Protein AF-A0A7C3QMT0-F1 (afdb_monomer)

Radius of gyration: 18.62 Å; Cα contacts (8 Å, |Δi|>4): 16; chains: 1; bounding box: 32×38×36 Å

Structure (mmCIF, N/CA/C/O backbone):
data_AF-A0A7C3QMT0-F1
#
_entry.id   AF-A0A7C3QMT0-F1
#
loop_
_atom_site.group_PDB
_atom_site.id
_atom_site.type_symbol
_atom_site.label_atom_id
_atom_site.label_alt_id
_atom_site.label_comp_id
_atom_site.label_asym_id
_atom_site.label_entity_id
_atom_site.label_seq_id
_atom_site.pdbx_PDB_ins_code
_atom_site.Cartn_x
_atom_site.Cartn_y
_atom_site.Cartn_z
_atom_site.occupancy
_atom_site.B_iso_or_equiv
_atom_site.auth_seq_id
_atom_site.auth_comp_id
_atom_site.auth_asym_id
_atom_site.auth_atom_id
_atom_site.pdbx_PDB_model_num
ATOM 1 N N . MET A 1 1 ? 2.124 5.736 15.886 1.00 79.00 1 MET A N 1
ATOM 2 C CA . MET A 1 1 ? 2.386 7.155 16.219 1.00 79.00 1 MET A CA 1
ATOM 3 C C . MET A 1 1 ? 1.955 8.070 15.076 1.00 79.00 1 MET A C 1
ATOM 5 O O . MET A 1 1 ? 1.161 8.953 15.334 1.00 79.00 1 MET A O 1
ATOM 9 N N . GLU A 1 2 ? 2.360 7.828 13.822 1.00 94.25 2 GLU A N 1
ATOM 10 C CA . GLU A 1 2 ? 1.945 8.658 12.667 1.00 94.25 2 GLU A CA 1
ATOM 11 C C . GLU A 1 2 ? 0.450 8.584 12.332 1.00 94.25 2 GLU A C 1
ATOM 13 O O . GLU A 1 2 ? -0.168 9.621 12.123 1.00 94.25 2 GLU A O 1
ATOM 18 N N . TYR A 1 3 ? -0.142 7.383 12.344 1.00 94.25 3 TYR A N 1
ATOM 19 C CA . TYR A 1 3 ? -1.583 7.207 12.129 1.00 94.25 3 TYR A CA 1
ATOM 20 C C . TYR A 1 3 ? -2.412 8.027 13.129 1.00 94.25 3 TYR A C 1
ATOM 22 O O . TYR A 1 3 ? -3.197 8.884 12.735 1.00 94.25 3 TYR A O 1
ATOM 30 N N . GLU A 1 4 ? -2.151 7.843 14.425 1.00 94.81 4 GLU A N 1
ATOM 31 C CA . GLU A 1 4 ? -2.810 8.609 15.489 1.00 94.81 4 GLU A CA 1
ATOM 32 C C . GLU A 1 4 ? -2.548 10.116 15.368 1.00 94.81 4 GLU A C 1
ATOM 34 O O . GLU A 1 4 ? -3.455 10.913 15.577 1.00 94.81 4 GLU A O 1
ATOM 39 N N . ASN A 1 5 ? -1.343 10.537 14.969 1.00 96.62 5 ASN A N 1
ATOM 40 C CA . ASN A 1 5 ? -1.053 11.953 14.719 1.00 96.62 5 ASN A CA 1
ATOM 41 C C . ASN A 1 5 ? -1.880 12.508 13.548 1.00 96.62 5 ASN A C 1
ATOM 43 O O . ASN A 1 5 ? -2.374 13.633 13.626 1.00 96.62 5 ASN A O 1
ATOM 47 N N . GLY A 1 6 ? -2.062 11.730 12.479 1.00 96.12 6 GLY A N 1
ATOM 48 C CA . GLY A 1 6 ? -2.929 12.073 11.351 1.00 96.12 6 G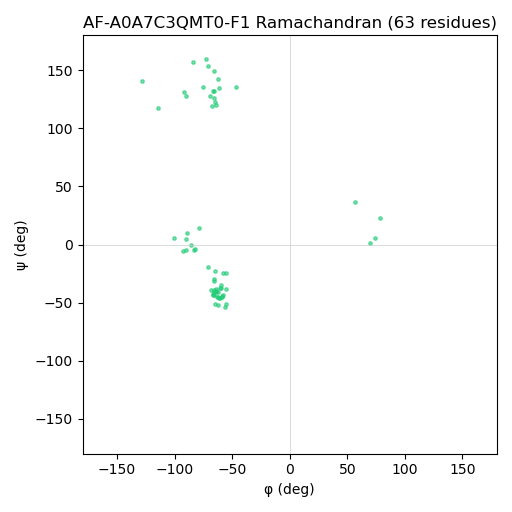LY A CA 1
ATOM 49 C C . GLY A 1 6 ? -4.395 12.210 11.764 1.00 96.12 6 GLY A C 1
ATOM 50 O O . GLY A 1 6 ? -5.055 13.164 11.363 1.00 96.12 6 GLY A O 1
ATOM 51 N N . VAL A 1 7 ? -4.884 11.320 12.630 1.00 95.38 7 VAL A N 1
ATOM 52 C CA . VAL A 1 7 ? -6.236 11.415 13.207 1.00 95.38 7 VAL A CA 1
ATOM 53 C C . VAL A 1 7 ? -6.363 12.655 14.098 1.00 95.38 7 VAL A C 1
ATOM 55 O O . VAL A 1 7 ? -7.261 13.468 13.901 1.00 95.38 7 VAL A O 1
ATOM 58 N N . ASN A 1 8 ? -5.436 12.847 15.040 1.00 96.19 8 ASN A N 1
ATOM 59 C CA . ASN A 1 8 ? -5.483 13.939 16.019 1.00 96.19 8 ASN A CA 1
ATOM 60 C C . ASN A 1 8 ? -5.337 15.328 15.385 1.00 96.19 8 ASN A C 1
ATOM 62 O O . ASN A 1 8 ? -5.875 16.301 15.90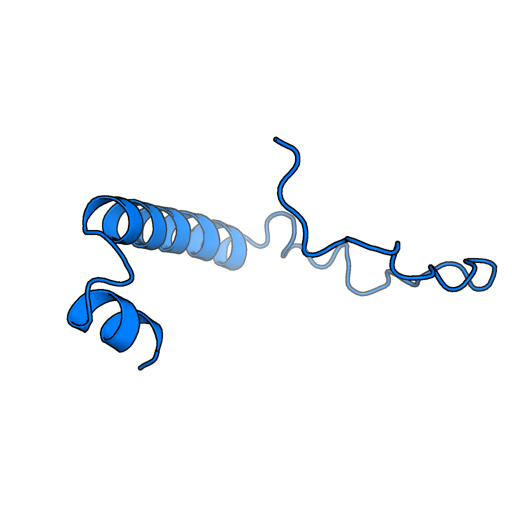4 1.00 96.19 8 ASN A O 1
ATOM 66 N N . SER A 1 9 ? -4.618 15.430 14.266 1.00 96.69 9 SER A N 1
ATOM 67 C CA . SER A 1 9 ? -4.489 16.677 13.501 1.00 96.69 9 SER A CA 1
ATOM 68 C C . SER A 1 9 ? -5.658 16.934 12.542 1.00 96.69 9 SER A C 1
ATOM 70 O O . SER A 1 9 ? -5.697 17.987 11.910 1.00 96.69 9 SER A O 1
ATOM 72 N N . GLY A 1 10 ? -6.603 15.994 12.412 1.00 96.00 10 GLY A N 1
ATOM 73 C CA . GLY A 1 10 ? -7.698 16.061 11.441 1.00 96.00 10 GLY A CA 1
ATOM 74 C C . GLY A 1 10 ? -7.278 15.784 9.992 1.00 96.00 10 GLY A C 1
ATOM 75 O O . GLY A 1 10 ? -8.103 15.905 9.091 1.00 96.00 10 GLY A O 1
ATOM 76 N N . GLY A 1 11 ? -6.020 15.397 9.748 1.00 96.69 11 GLY A N 1
ATOM 77 C CA . GLY A 1 11 ? -5.538 14.988 8.425 1.00 96.69 11 GLY A CA 1
ATOM 78 C C . GLY A 1 11 ? -6.094 13.636 7.960 1.00 96.69 11 GLY A C 1
ATOM 79 O O . GLY A 1 11 ? -6.090 13.346 6.766 1.00 96.69 11 GLY A O 1
ATOM 80 N N . ILE A 1 12 ? -6.598 12.821 8.890 1.00 97.12 12 ILE A N 1
ATOM 81 C CA . ILE A 1 12 ? -7.372 11.606 8.622 1.00 97.12 12 ILE A CA 1
ATOM 82 C C . ILE A 1 12 ? -8.782 11.839 9.151 1.00 97.12 12 ILE A C 1
ATOM 84 O O . ILE A 1 12 ? -8.975 12.023 10.354 1.00 97.12 12 ILE A O 1
ATOM 88 N N . THR A 1 13 ? -9.770 11.824 8.257 1.00 97.25 13 THR A N 1
ATOM 89 C CA . THR A 1 13 ? -11.164 12.019 8.661 1.00 97.25 13 THR A CA 1
ATOM 90 C C . THR A 1 13 ? -11.704 10.781 9.391 1.00 97.25 13 THR A C 1
ATOM 92 O O . THR A 1 13 ? -11.161 9.679 9.237 1.00 97.25 13 THR A O 1
ATOM 95 N N . PRO A 1 14 ? -12.788 10.914 10.175 1.00 95.81 14 PRO A N 1
ATOM 96 C CA . PRO A 1 14 ? -13.419 9.775 10.840 1.00 95.81 14 PRO A CA 1
ATOM 97 C C . PRO A 1 14 ? -13.817 8.645 9.879 1.00 95.81 14 PRO A C 1
ATOM 99 O O . PRO A 1 14 ? -13.639 7.470 10.197 1.00 95.81 14 PRO A O 1
ATOM 102 N N . GLU A 1 15 ? -14.299 8.989 8.684 1.00 97.19 15 GLU A N 1
ATOM 103 C CA . GLU A 1 15 ? -14.705 8.026 7.656 1.00 97.19 15 GLU A CA 1
ATOM 104 C C . GLU A 1 15 ? -13.497 7.252 7.121 1.00 97.19 15 GLU A C 1
ATOM 106 O O . GLU A 1 15 ? -13.546 6.030 6.972 1.00 97.19 15 GLU A O 1
ATOM 111 N N . TRP A 1 16 ? -12.381 7.945 6.874 1.00 97.56 16 TRP A N 1
ATOM 112 C CA . TRP A 1 16 ? -11.136 7.302 6.456 1.00 97.56 16 TRP A CA 1
ATOM 113 C C . TRP A 1 16 ? -10.576 6.408 7.550 1.00 97.56 16 TRP A C 1
ATOM 115 O O . TRP A 1 16 ? -10.152 5.292 7.264 1.00 97.56 16 TRP A O 1
ATOM 125 N N . ARG A 1 17 ? -10.628 6.853 8.809 1.00 96.44 17 ARG A N 1
ATOM 126 C CA . ARG A 1 17 ? -10.253 6.026 9.958 1.00 96.44 17 ARG A CA 1
ATOM 127 C C . ARG A 1 17 ? -11.050 4.727 9.979 1.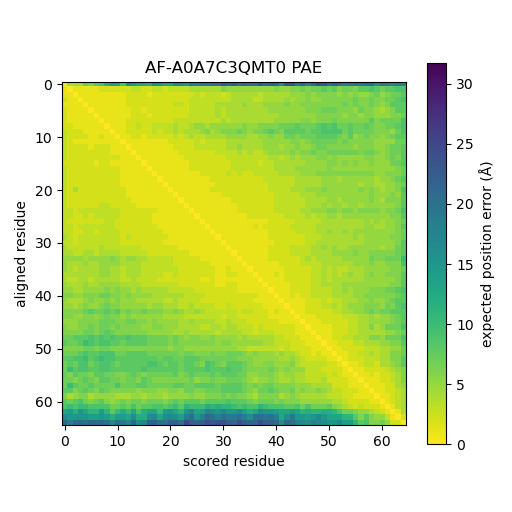00 96.44 17 ARG A C 1
ATOM 129 O O . ARG A 1 17 ? -10.444 3.664 10.024 1.00 96.44 17 ARG A O 1
ATOM 136 N N . GLN A 1 18 ? -12.376 4.794 9.874 1.00 96.75 18 GLN A N 1
ATOM 137 C CA . GLN A 1 18 ? -13.218 3.597 9.862 1.00 96.75 18 GLN A CA 1
ATOM 138 C C . GLN A 1 18 ? -12.842 2.632 8.725 1.00 96.75 18 GLN A C 1
ATOM 140 O O . GLN A 1 18 ? -12.752 1.425 8.947 1.00 96.75 18 GLN A O 1
ATOM 145 N N . ALA A 1 19 ? -12.595 3.158 7.523 1.00 97.62 19 ALA A N 1
ATOM 146 C CA . ALA A 1 19 ? -12.178 2.349 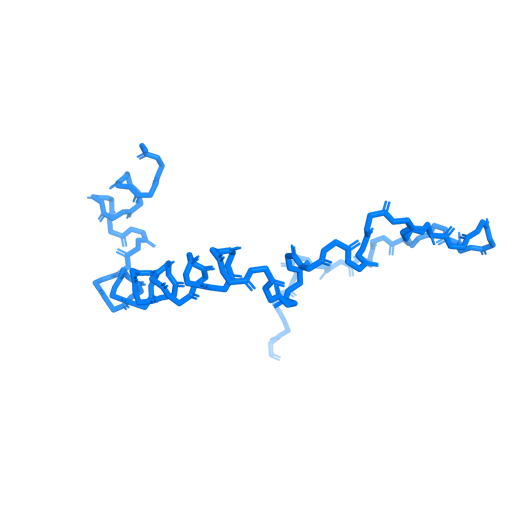6.381 1.00 97.62 19 ALA A CA 1
ATOM 147 C C . ALA A 1 19 ? -10.806 1.688 6.599 1.00 97.62 19 ALA A C 1
ATOM 149 O O . ALA A 1 19 ? -10.635 0.514 6.270 1.00 97.62 19 ALA A O 1
ATOM 150 N N . VAL A 1 20 ? -9.846 2.411 7.186 1.00 97.12 20 VAL A N 1
ATOM 151 C CA . VAL A 1 20 ? -8.514 1.881 7.519 1.00 97.12 20 VAL A CA 1
ATOM 152 C C . VAL A 1 20 ? -8.615 0.728 8.517 1.00 97.12 20 VAL A C 1
ATOM 154 O O . VAL A 1 20 ? -8.011 -0.316 8.291 1.00 97.12 20 VAL A O 1
ATOM 157 N N . GLU A 1 21 ? -9.406 0.874 9.580 1.00 96.06 21 GLU A N 1
ATOM 158 C CA . GLU A 1 21 ? -9.559 -0.168 10.610 1.00 96.06 21 GLU A CA 1
ATOM 159 C C . GLU A 1 21 ? -10.245 -1.434 10.058 1.00 96.06 21 GLU A C 1
ATOM 161 O O . GLU A 1 21 ? -9.839 -2.566 10.345 1.00 96.06 21 GLU A O 1
ATOM 166 N N . ALA A 1 22 ? -11.257 -1.260 9.200 1.00 97.75 22 ALA A N 1
ATOM 167 C CA . ALA A 1 22 ? -11.897 -2.374 8.505 1.00 97.75 22 ALA A CA 1
ATOM 168 C C . ALA A 1 22 ? -10.911 -3.102 7.572 1.00 97.75 22 ALA A C 1
ATOM 170 O O . ALA A 1 22 ? -10.817 -4.332 7.606 1.00 97.75 22 ALA A O 1
ATOM 171 N N . ALA A 1 23 ? -10.127 -2.348 6.793 1.00 97.81 23 ALA A N 1
ATOM 172 C CA . ALA A 1 23 ? -9.108 -2.907 5.911 1.00 97.81 23 ALA A CA 1
ATOM 173 C C . ALA A 1 23 ? -7.999 -3.628 6.693 1.00 97.81 23 ALA A C 1
ATOM 175 O O . ALA A 1 23 ? -7.549 -4.692 6.273 1.00 97.81 23 ALA A O 1
ATOM 176 N N . ALA A 1 24 ? -7.582 -3.103 7.849 1.00 97.69 24 ALA A N 1
ATOM 177 C CA . ALA A 1 24 ? -6.587 -3.748 8.702 1.00 97.69 24 ALA A CA 1
ATOM 178 C C . ALA A 1 24 ? -7.051 -5.144 9.144 1.00 97.69 24 ALA A C 1
ATOM 180 O O . ALA A 1 24 ? -6.297 -6.110 9.031 1.00 97.69 24 ALA A O 1
ATOM 181 N N . THR A 1 25 ? -8.315 -5.267 9.557 1.00 97.94 25 THR A N 1
ATOM 182 C CA . THR A 1 25 ? -8.917 -6.553 9.947 1.00 97.94 25 THR A CA 1
ATOM 183 C C . THR A 1 25 ? -8.916 -7.551 8.784 1.00 97.94 25 THR A C 1
ATOM 185 O O . THR A 1 25 ? -8.513 -8.704 8.942 1.00 97.94 25 THR A O 1
ATOM 188 N N . GLU A 1 26 ? -9.323 -7.109 7.593 1.00 97.31 26 GLU A N 1
ATOM 189 C CA . GLU A 1 26 ? -9.334 -7.938 6.383 1.00 97.31 26 GLU A CA 1
ATOM 190 C C . GLU A 1 26 ? -7.925 -8.409 5.989 1.00 97.31 26 GLU A C 1
ATOM 192 O O . GLU A 1 26 ? -7.717 -9.581 5.660 1.00 97.31 26 GLU A O 1
ATOM 197 N N . VAL A 1 27 ? -6.949 -7.501 6.020 1.00 98.19 27 VAL A N 1
ATOM 198 C CA . VAL A 1 27 ? -5.562 -7.789 5.646 1.00 98.19 27 VAL A CA 1
ATOM 199 C C . VAL A 1 27 ? -4.922 -8.763 6.630 1.00 98.19 27 VAL A C 1
ATOM 201 O O . VAL A 1 27 ? -4.293 -9.724 6.187 1.00 98.19 27 VAL A O 1
ATOM 204 N N . LEU A 1 28 ? -5.122 -8.579 7.938 1.00 98.31 28 LEU A N 1
ATOM 205 C CA . LEU A 1 28 ? -4.612 -9.501 8.957 1.00 98.31 28 LEU A CA 1
ATOM 206 C C . LEU A 1 28 ? -5.154 -10.917 8.753 1.00 98.31 28 LEU A C 1
ATOM 208 O O . LEU A 1 28 ? -4.371 -11.864 8.703 1.00 98.31 28 LEU A O 1
ATOM 212 N N . ALA A 1 29 ? -6.457 -11.060 8.498 1.00 98.12 29 ALA A N 1
ATOM 213 C CA . ALA A 1 29 ? -7.048 -12.364 8.208 1.00 98.12 29 ALA A CA 1
ATOM 214 C C . ALA A 1 29 ? -6.422 -13.031 6.966 1.00 98.12 29 ALA A C 1
ATOM 216 O O . ALA A 1 29 ? -6.222 -14.246 6.942 1.00 98.12 29 ALA A O 1
ATOM 217 N N . ARG A 1 30 ? -6.077 -12.259 5.924 1.00 98.06 30 ARG A N 1
ATOM 218 C CA . ARG A 1 30 ? -5.385 -12.789 4.732 1.00 98.06 30 ARG A CA 1
ATOM 219 C C . ARG A 1 30 ? -3.957 -13.233 5.034 1.00 98.06 30 ARG A C 1
ATOM 221 O O . ARG A 1 30 ? -3.545 -14.264 4.506 1.00 98.06 30 ARG A O 1
ATOM 228 N N . ILE A 1 31 ? -3.231 -12.483 5.865 1.00 98.31 31 ILE A N 1
ATOM 229 C CA . ILE A 1 31 ? -1.874 -12.832 6.309 1.00 98.31 31 ILE A CA 1
ATOM 230 C C . ILE A 1 31 ? -1.905 -14.145 7.094 1.00 98.31 31 ILE A C 1
ATOM 232 O O . ILE A 1 31 ? -1.179 -15.076 6.754 1.00 98.31 31 ILE A O 1
ATOM 236 N N . GLU A 1 32 ? -2.777 -14.244 8.098 1.00 98.19 32 GLU A N 1
ATOM 237 C CA . GLU A 1 32 ? -2.913 -15.430 8.955 1.00 98.19 32 GLU A CA 1
ATOM 238 C C . GLU A 1 32 ? -3.274 -16.687 8.157 1.00 98.19 32 GLU A C 1
ATOM 240 O O . GLU A 1 32 ? -2.813 -17.785 8.460 1.00 98.19 32 GLU A O 1
ATOM 245 N N . GLN A 1 33 ? -4.074 -16.524 7.104 1.00 98.19 33 GLN A N 1
ATOM 246 C CA . GLN A 1 33 ? -4.495 -17.614 6.225 1.00 98.19 33 GLN A CA 1
ATOM 247 C C . GLN A 1 33 ? -3.493 -17.911 5.101 1.00 98.19 33 GLN A C 1
ATOM 249 O O . GLN A 1 33 ? -3.766 -18.784 4.278 1.00 98.19 33 GLN A O 1
ATOM 254 N N . GLY A 1 34 ? -2.374 -17.180 5.021 1.00 97.44 34 GLY A N 1
ATOM 255 C CA . GLY A 1 34 ? -1.389 -17.326 3.951 1.00 97.44 34 GLY A CA 1
ATOM 256 C C . GLY A 1 34 ? -1.996 -17.142 2.560 1.00 97.44 34 GLY A C 1
ATOM 257 O O . GLY A 1 34 ? -1.642 -17.872 1.640 1.00 97.44 34 GLY A O 1
ATOM 258 N N . ARG A 1 35 ? -2.961 -16.226 2.410 1.00 98.19 35 ARG A N 1
ATOM 259 C CA . ARG A 1 35 ? -3.608 -15.934 1.122 1.00 98.19 35 ARG A CA 1
ATOM 260 C C . ARG A 1 35 ? -2.788 -14.939 0.313 1.00 98.19 35 ARG A C 1
ATOM 262 O O . ARG A 1 35 ? -2.073 -14.118 0.881 1.00 98.19 35 ARG A O 1
ATOM 269 N N . TYR A 1 36 ? -2.975 -14.945 -1.006 1.00 95.50 36 TYR A N 1
ATOM 270 C CA . TYR A 1 36 ? -2.441 -13.915 -1.899 1.00 95.50 36 TYR A CA 1
ATOM 271 C C . TYR A 1 36 ? -2.704 -12.488 -1.354 1.00 95.50 36 TYR A C 1
ATOM 273 O O . TYR A 1 36 ? -3.830 -12.208 -0.925 1.00 95.50 36 TYR A O 1
ATOM 281 N N . PRO A 1 37 ? -1.720 -11.564 -1.378 1.00 95.81 37 PRO A N 1
ATOM 282 C CA . PRO A 1 37 ? -0.355 -11.712 -1.904 1.00 95.81 37 PRO A CA 1
ATOM 283 C C . PRO A 1 37 ? 0.678 -12.223 -0.872 1.00 95.81 37 PRO A C 1
ATOM 285 O O . PRO A 1 37 ? 1.876 -12.191 -1.137 1.00 95.81 37 PRO A O 1
ATOM 288 N N . PHE A 1 38 ? 0.243 -12.680 0.306 1.00 97.31 38 PHE A N 1
ATOM 289 C CA . PHE A 1 38 ? 1.099 -13.149 1.410 1.00 97.31 38 PHE A CA 1
ATOM 290 C C . PHE A 1 38 ? 1.424 -14.653 1.349 1.00 97.31 38 PHE A C 1
ATOM 292 O O . PHE A 1 38 ? 2.089 -15.190 2.232 1.00 97.31 38 PHE A O 1
ATOM 299 N N . ASP A 1 39 ? 0.993 -15.338 0.292 1.00 97.38 39 ASP A N 1
ATOM 300 C CA . ASP A 1 39 ? 1.139 -16.781 0.047 1.00 97.38 39 ASP A CA 1
ATOM 301 C C . ASP A 1 39 ? 2.535 -17.200 -0.452 1.00 97.38 39 ASP A C 1
ATOM 303 O O . ASP A 1 39 ? 2.724 -18.321 -0.920 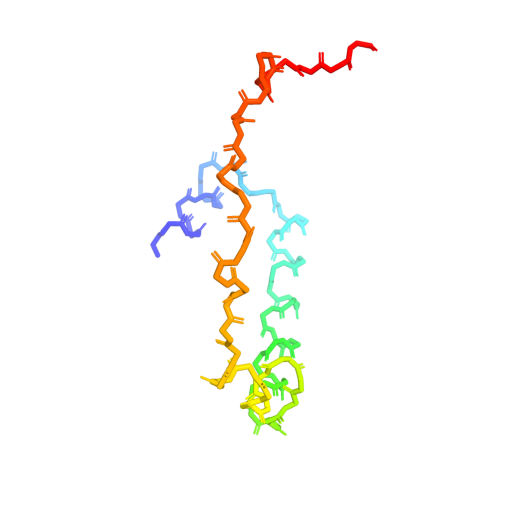1.00 97.38 39 ASP A O 1
ATOM 307 N N . ARG A 1 40 ? 3.526 -16.306 -0.338 1.00 97.00 40 ARG A N 1
ATOM 308 C CA . ARG A 1 40 ? 4.921 -16.481 -0.782 1.00 97.00 40 ARG A CA 1
ATOM 309 C C . ARG A 1 40 ? 5.124 -16.510 -2.301 1.00 97.00 40 ARG A C 1
ATOM 311 O O . ARG A 1 40 ? 6.271 -16.615 -2.727 1.00 97.00 40 ARG A O 1
ATOM 318 N N . SER A 1 41 ? 4.073 -16.350 -3.110 1.00 96.62 41 SER A N 1
ATOM 319 C CA . SER A 1 41 ? 4.165 -16.368 -4.583 1.00 96.62 41 SER A CA 1
ATOM 320 C C . SER A 1 41 ? 5.117 -15.315 -5.164 1.00 96.62 41 SER A C 1
ATOM 322 O O . SER A 1 41 ? 5.668 -15.508 -6.244 1.00 96.62 41 SER A O 1
ATOM 324 N N . TRP A 1 42 ? 5.353 -14.224 -4.433 1.00 96.88 42 TRP A N 1
ATOM 325 C CA . TRP A 1 42 ? 6.217 -13.122 -4.855 1.00 96.88 42 TRP A CA 1
ATOM 326 C C . TRP A 1 42 ? 7.676 -13.231 -4.394 1.00 96.88 42 TRP A C 1
ATOM 328 O O . TRP A 1 42 ? 8.479 -12.389 -4.786 1.00 96.88 42 TRP A O 1
ATOM 338 N N . LEU A 1 43 ? 8.049 -14.222 -3.571 1.00 97.00 43 LEU A N 1
ATOM 339 C CA . LEU A 1 43 ? 9.397 -14.266 -2.976 1.00 97.00 43 LEU A CA 1
ATOM 340 C C . LEU A 1 43 ? 10.514 -14.468 -4.004 1.00 97.00 43 LEU A C 1
ATOM 342 O O . LEU A 1 43 ? 11.610 -13.949 -3.810 1.00 97.00 43 LEU A O 1
ATOM 346 N N . ASP A 1 44 ? 10.219 -15.182 -5.089 1.00 96.81 44 ASP A N 1
ATOM 347 C CA . ASP A 1 44 ? 11.175 -15.472 -6.162 1.00 96.81 44 ASP A CA 1
ATOM 348 C C . ASP A 1 44 ? 10.987 -14.551 -7.378 1.00 96.81 44 ASP A C 1
ATOM 350 O O . ASP A 1 44 ? 11.622 -14.737 -8.418 1.00 96.81 44 ASP A O 1
ATOM 354 N N . TRP A 1 45 ? 10.095 -13.558 -7.278 1.00 96.88 45 TRP A N 1
ATOM 355 C CA . TRP A 1 45 ? 9.889 -12.605 -8.359 1.00 96.88 45 TRP A CA 1
ATOM 356 C C . TRP A 1 45 ? 11.138 -11.738 -8.545 1.00 96.88 45 TRP A C 1
ATOM 358 O O . TRP A 1 45 ? 11.667 -11.159 -7.595 1.00 96.88 45 TRP A O 1
ATOM 368 N N . LEU A 1 46 ? 11.578 -11.613 -9.797 1.00 97.31 46 LEU A N 1
ATOM 369 C CA . LEU A 1 46 ? 12.671 -10.740 -10.204 1.00 97.31 46 LEU A CA 1
ATOM 370 C C . LEU A 1 46 ? 12.212 -9.858 -11.372 1.00 97.31 46 LEU A C 1
ATOM 372 O O . LEU A 1 46 ? 11.504 -10.347 -12.259 1.00 97.31 46 LEU A O 1
ATOM 376 N N . PRO A 1 47 ? 12.611 -8.575 -11.405 1.00 96.62 47 PRO A N 1
ATOM 377 C CA . PRO A 1 47 ? 12.376 -7.732 -12.567 1.00 96.62 47 PRO A CA 1
ATOM 378 C C . PRO A 1 47 ? 13.176 -8.245 -13.772 1.00 96.62 47 PRO A C 1
ATOM 380 O O . PRO A 1 47 ? 14.273 -8.786 -13.619 1.00 96.62 47 PRO A O 1
ATOM 383 N N . ASP A 1 48 ? 12.656 -8.033 -14.979 1.00 97.06 48 ASP A N 1
ATOM 384 C CA . ASP A 1 48 ? 13.390 -8.343 -16.208 1.00 97.06 48 ASP A CA 1
ATOM 385 C C . ASP A 1 48 ? 14.621 -7.425 -16.335 1.00 97.06 48 ASP A C 1
ATOM 387 O O . ASP A 1 48 ? 14.528 -6.202 -16.193 1.00 97.06 48 ASP A O 1
ATOM 391 N N . ALA A 1 49 ? 15.781 -8.011 -16.634 1.00 96.31 49 ALA A N 1
ATOM 392 C CA . ALA A 1 49 ? 17.034 -7.280 -16.811 1.00 96.31 49 ALA A CA 1
ATOM 393 C C . ALA A 1 49 ? 17.017 -6.321 -18.018 1.00 96.31 49 ALA A C 1
ATOM 395 O O . ALA A 1 49 ? 17.792 -5.365 -18.055 1.00 96.31 49 ALA A O 1
ATOM 396 N N . GLY A 1 50 ? 16.148 -6.566 -19.001 1.00 97.50 50 GLY A N 1
ATOM 397 C CA . GLY A 1 50 ? 15.934 -5.711 -20.164 1.00 97.50 50 GLY A CA 1
ATOM 398 C C . GLY A 1 50 ? 14.995 -4.530 -19.913 1.00 97.50 50 GLY A C 1
ATOM 399 O O . GLY A 1 50 ? 14.812 -3.714 -20.819 1.00 97.50 50 GLY A O 1
ATOM 400 N N . TRP A 1 51 ? 14.389 -4.406 -18.725 1.00 97.06 51 TRP A N 1
ATOM 401 C CA . TRP A 1 51 ? 13.509 -3.276 -18.434 1.00 97.06 51 TRP A C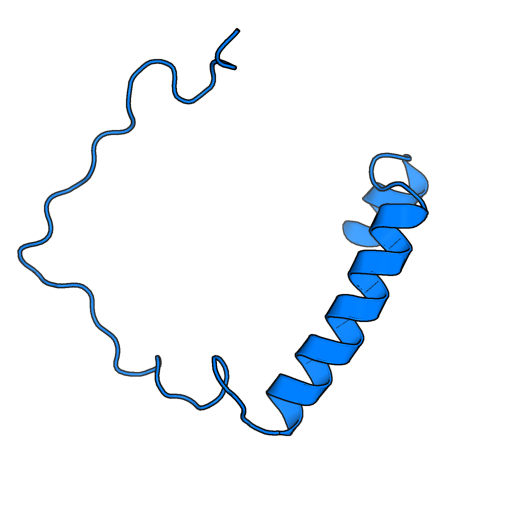A 1
ATOM 402 C C . TRP A 1 51 ? 14.282 -1.950 -18.442 1.00 97.06 51 TRP A C 1
ATOM 404 O O . TRP A 1 51 ? 15.240 -1.775 -17.682 1.00 97.06 51 TRP A O 1
ATOM 414 N N . PRO A 1 52 ? 13.876 -0.980 -19.284 1.00 95.50 52 PRO A N 1
ATOM 415 C CA . PRO A 1 52 ? 14.532 0.314 -19.325 1.00 95.50 52 PRO A CA 1
ATOM 416 C C . PRO A 1 52 ? 14.213 1.111 -18.059 1.00 95.50 52 PRO A C 1
ATOM 418 O O . PRO A 1 52 ? 13.150 0.971 -17.452 1.00 95.50 52 PRO A O 1
ATOM 421 N N . ARG A 1 53 ? 15.108 2.030 -17.689 1.00 95.25 53 ARG A N 1
ATOM 422 C CA . ARG A 1 53 ? 14.789 3.028 -16.663 1.00 95.25 53 ARG A CA 1
ATOM 423 C C . ARG A 1 53 ? 13.684 3.946 -17.174 1.00 95.25 53 ARG A C 1
ATOM 425 O O . ARG A 1 53 ? 13.823 4.571 -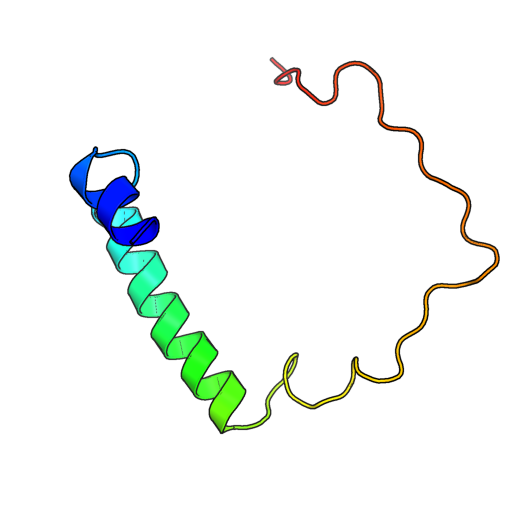18.223 1.00 95.25 53 ARG A O 1
ATOM 432 N N . THR A 1 54 ? 12.615 4.072 -16.400 1.00 95.06 54 THR A N 1
ATOM 433 C CA . THR A 1 54 ? 11.555 5.045 -16.662 1.00 95.06 54 THR A CA 1
ATOM 434 C C . THR A 1 54 ? 12.015 6.449 -16.278 1.00 95.06 54 THR A C 1
ATOM 436 O O . THR A 1 54 ? 12.582 6.647 -15.202 1.00 95.06 54 THR A O 1
ATOM 439 N N . ILE A 1 55 ? 11.741 7.432 -17.135 1.00 95.38 55 ILE A N 1
ATOM 440 C CA . ILE A 1 55 ? 11.963 8.852 -16.843 1.00 95.38 55 ILE A CA 1
ATOM 441 C C . ILE A 1 55 ? 10.673 9.417 -16.252 1.00 95.38 55 ILE A C 1
ATOM 443 O O . ILE A 1 55 ? 9.598 9.210 -16.814 1.00 95.38 55 ILE A O 1
ATOM 447 N N . LEU A 1 56 ? 10.777 10.132 -15.129 1.00 95.06 56 LEU A N 1
ATOM 448 C CA . LEU A 1 56 ? 9.635 10.807 -14.519 1.00 95.06 56 LEU A CA 1
ATOM 449 C C . LEU A 1 56 ? 9.117 11.898 -15.477 1.00 95.06 56 LEU A C 1
ATOM 451 O O . LEU A 1 56 ? 9.890 12.797 -15.822 1.00 95.06 56 LEU A O 1
ATOM 455 N N . PRO A 1 57 ? 7.851 11.842 -15.932 1.00 94.19 57 PRO A N 1
ATOM 456 C CA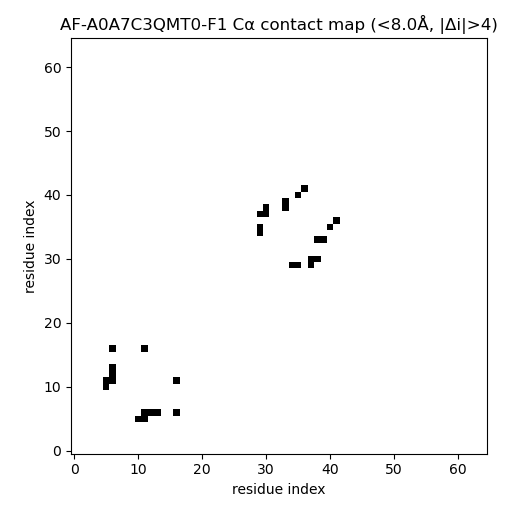 . PRO A 1 57 ? 7.341 12.818 -16.886 1.00 94.19 57 PRO A CA 1
ATOM 457 C C . PRO A 1 57 ? 7.361 14.246 -16.316 1.00 94.19 57 PRO A C 1
ATOM 459 O O . PRO A 1 57 ? 7.063 14.439 -15.132 1.00 94.19 57 PRO A O 1
ATOM 462 N N . PRO A 1 58 ? 7.668 15.271 -17.134 1.00 94.75 58 PRO A N 1
ATOM 463 C CA . PRO A 1 58 ? 7.531 16.655 -16.700 1.00 94.75 58 PRO A CA 1
ATOM 464 C C . PRO A 1 58 ? 6.067 16.954 -16.351 1.00 94.75 58 PRO A C 1
ATOM 466 O O . PRO A 1 58 ? 5.157 16.605 -17.101 1.00 94.75 58 PRO A O 1
ATOM 469 N N . GLY A 1 59 ? 5.844 17.623 -15.217 1.00 94.38 59 GLY A N 1
ATOM 470 C CA . GLY A 1 59 ? 4.501 17.941 -14.729 1.00 94.38 59 GLY A CA 1
ATOM 471 C C . GLY A 1 59 ? 3.766 16.779 -14.055 1.00 94.38 59 GLY A C 1
ATOM 472 O O . GLY A 1 59 ? 2.541 16.814 -14.004 1.00 94.38 59 GLY A O 1
ATOM 473 N N . TRP A 1 60 ? 4.478 15.763 -13.546 1.00 94.25 60 TRP A N 1
ATOM 474 C CA . TRP A 1 60 ? 3.904 14.684 -12.720 1.00 94.25 60 TRP A CA 1
ATOM 475 C C . TRP A 1 60 ? 3.148 15.200 -11.482 1.00 94.25 60 TRP A C 1
ATOM 477 O O . TRP A 1 60 ? 2.259 14.530 -10.968 1.00 94.25 60 TRP A O 1
ATOM 487 N N . ASP A 1 61 ? 3.507 16.394 -11.026 1.00 94.75 61 ASP A N 1
ATOM 488 C CA . ASP A 1 61 ? 2.974 17.116 -9.877 1.00 94.75 61 ASP A CA 1
ATOM 489 C C . ASP A 1 61 ? 1.784 18.025 -10.230 1.00 94.75 61 ASP A C 1
ATOM 491 O O . ASP A 1 61 ? 1.173 18.629 -9.348 1.00 94.75 61 ASP A O 1
ATOM 495 N N . LYS A 1 62 ? 1.432 18.140 -11.517 1.00 94.31 62 LYS A N 1
ATOM 496 C CA . LYS A 1 62 ? 0.328 18.988 -11.973 1.00 94.31 62 LYS A CA 1
ATOM 497 C C . LYS A 1 62 ? -0.981 18.208 -11.990 1.00 94.31 62 LYS A C 1
ATOM 499 O O . LYS A 1 62 ? -1.100 17.173 -12.645 1.00 94.31 62 LYS A O 1
ATOM 504 N N . VAL A 1 63 ? -2.002 18.763 -11.342 1.00 88.31 63 VAL A N 1
ATOM 505 C CA . VAL A 1 63 ? -3.384 18.293 -11.488 1.00 88.31 63 VAL A CA 1
ATOM 506 C C . VAL A 1 63 ? -3.860 18.646 -12.898 1.00 88.31 63 VAL A C 1
ATOM 508 O O . VAL A 1 63 ? -3.731 19.794 -13.330 1.00 88.31 63 VAL A O 1
ATOM 511 N N . LYS A 1 64 ? -4.388 17.664 -13.634 1.00 80.12 64 LYS A N 1
ATOM 512 C CA . LYS A 1 64 ? -5.083 17.942 -14.896 1.00 80.12 64 LYS A CA 1
ATOM 513 C C . LYS A 1 64 ? -6.371 18.696 -14.557 1.00 80.12 64 LYS A C 1
ATOM 515 O O . LYS A 1 64 ? -7.169 18.178 -13.779 1.00 80.12 64 LYS A O 1
ATOM 520 N N . GLY A 1 65 ? -6.494 19.922 -15.068 1.00 72.75 65 GLY A N 1
ATOM 521 C CA . GLY A 1 65 ? -7.709 20.734 -14.953 1.00 72.75 65 GLY A CA 1
ATOM 522 C C . GLY A 1 65 ? -8.868 20.186 -15.769 1.00 72.75 65 GLY A C 1
ATOM 523 O O . GLY A 1 65 ? -8.631 19.281 -16.604 1.00 72.75 65 GLY A O 1
#

Solvent-accessible surface area (backbone atoms only — not comparable to full-atom values): 4251 Å² total; per-residue (Å²): 111,68,66,59,48,30,42,76,69,60,78,37,48,73,69,55,49,54,52,51,57,54,48,51,54,55,50,50,55,31,52,77,66,43,33,83,85,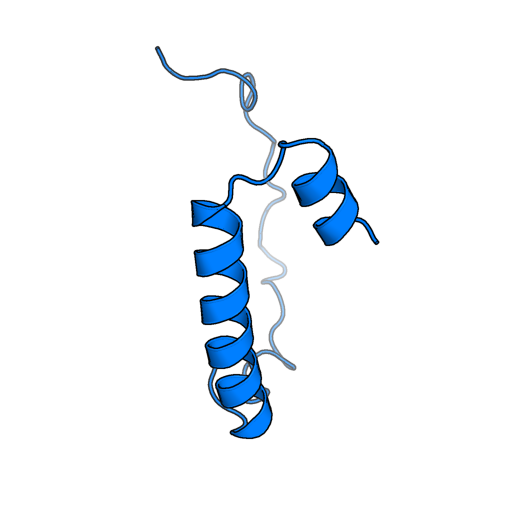59,51,59,80,60,76,81,65,73,82,67,89,82,63,73,87,81,77,84,61,88,65,78,86,56,79,84,128

Sequence (65 aa):
MEYENGVNSGGITPEWRQAVEAAATEVLARIEQGRYPFDRSWLDWLPDAGWPRTILPPGWDKVKG

pLDDT: mean 95.53, std 4.36, range [72.75, 98.31]

Mean predicted aligned error: 4.57 Å

Nearest PDB structures (foldseek):
  3exm-assembly1_A  TM=9.119E-01  e=1.027E-01  Streptomyces coelicolor A3(2)

Secondary structure (DSSP, 8-state):
-HHHHHHHTTSS-HHHHHHHHHHHHHHHHHHHTT-TTSSSTTTT----TTPPPPPPPTTTTPPP-

Foldseek 3Di:
DVVVVCVVVCVQPPVNVVVVVVVVVVVVVCCVVCHPPNVCPCVPDDDDPPDDDDDDDPCPVPDDD